Protein AF-A0A481SM72-F1 (afdb_monomer_lite)

pLDDT: mean 94.79, std 7.94, range [56.59, 98.81]

InterPro domains:
  IPR000871 Beta-lactamase, class-A [PR00118] (17-42)
  IPR000871 Beta-lactamase, class-A [PR00118] (53-77)
  IPR000871 Beta-lactamase, class-A [PR00118] (79-88)
  IPR000871 Beta-lactamase, class-A [PTHR35333] (3-86)
  IPR012338 Beta-lactamase/transpeptidase-like [G3DSA:3.40.710.10] (1-88)
  IPR012338 Beta-lactamase/transpeptidase-like [SSF56601] (2-87)
  IPR045155 Beta-lactamase class A, catalytic domain [PF13354] (3-80)

Sequence (88 aa):
ALGRRIHYSQNDLVEYSPVTEKHLTDGMTVRELCSAAITMSDNTAANLLLTTIGGPKELTAFLHNMGDHVTRLDRWEPELNEAIPNDE

Organism: Serratia marcescens (NCBI:txid615)

Structure (mmCIF, N/CA/C/O backbone):
data_AF-A0A481SM72-F1
#
_entry.id   AF-A0A481SM72-F1
#
loop_
_atom_site.group_PDB
_atom_site.id
_atom_site.type_symbol
_atom_site.label_atom_id
_atom_site.label_alt_id
_atom_site.label_comp_id
_atom_site.label_asym_id
_atom_site.label_entity_id
_atom_site.label_seq_id
_atom_site.pdbx_PDB_ins_code
_atom_site.Cartn_x
_atom_site.Cartn_y
_atom_site.Cartn_z
_atom_site.occupancy
_atom_site.B_iso_or_equiv
_atom_site.auth_seq_id
_atom_site.auth_comp_id
_atom_site.auth_asym_id
_atom_site.auth_atom_id
_atom_site.pdbx_PDB_model_num
ATOM 1 N N . ALA A 1 1 ? -12.652 -5.951 -4.740 1.00 83.81 1 ALA A N 1
ATOM 2 C CA . ALA A 1 1 ? -13.847 -5.145 -4.398 1.00 83.81 1 ALA A CA 1
ATOM 3 C C . ALA A 1 1 ? -13.466 -4.050 -3.403 1.00 83.81 1 ALA A C 1
ATOM 5 O O . ALA A 1 1 ? -12.786 -4.361 -2.432 1.00 83.81 1 ALA A O 1
ATOM 6 N N . LEU A 1 2 ? -13.891 -2.800 -3.627 1.00 94.81 2 LEU A N 1
ATOM 7 C CA . LEU A 1 2 ? -13.492 -1.640 -2.807 1.00 94.81 2 LEU A CA 1
ATOM 8 C C . LEU A 1 2 ? -13.984 -1.689 -1.348 1.00 94.81 2 LEU A C 1
ATOM 10 O O . LEU A 1 2 ? -13.342 -1.123 -0.474 1.00 94.81 2 LEU A O 1
ATOM 14 N N . GLY A 1 3 ? -15.100 -2.371 -1.078 1.00 97.69 3 GLY A N 1
ATOM 15 C CA . GLY A 1 3 ? -15.650 -2.524 0.276 1.00 97.69 3 GLY A CA 1
ATOM 16 C C . GLY A 1 3 ? -15.043 -3.671 1.091 1.00 97.69 3 GLY A C 1
ATOM 17 O O . GLY A 1 3 ? -15.482 -3.913 2.210 1.00 97.69 3 GLY A O 1
ATOM 18 N N . ARG A 1 4 ? -14.067 -4.412 0.546 1.00 98.00 4 ARG A N 1
ATOM 19 C CA . ARG A 1 4 ? -13.389 -5.482 1.290 1.00 98.00 4 ARG A CA 1
ATOM 20 C C . ARG A 1 4 ? -12.591 -4.866 2.438 1.00 98.00 4 ARG A C 1
ATOM 22 O O . ARG A 1 4 ? -11.778 -3.982 2.181 1.00 98.00 4 ARG A O 1
ATOM 29 N N . ARG A 1 5 ? -12.807 -5.353 3.660 1.00 98.44 5 ARG A N 1
ATOM 30 C CA . ARG A 1 5 ? -12.072 -4.955 4.868 1.00 98.44 5 ARG A CA 1
ATOM 31 C C . ARG A 1 5 ? -10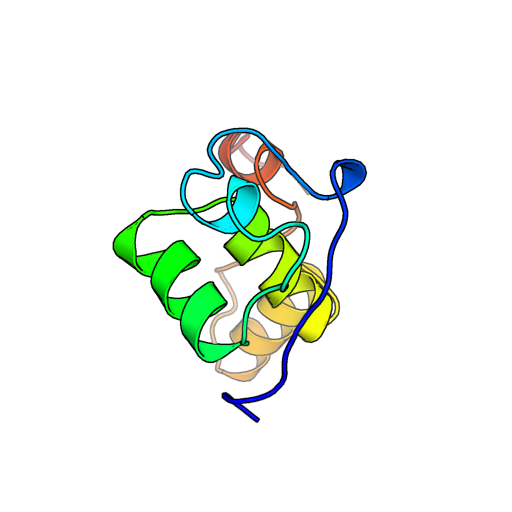.780 -5.757 5.012 1.00 98.44 5 ARG A C 1
ATOM 33 O O . ARG A 1 5 ? -10.761 -6.951 4.714 1.00 98.44 5 ARG A O 1
ATOM 40 N N . ILE A 1 6 ? -9.721 -5.085 5.441 1.00 98.50 6 ILE A N 1
ATOM 41 C CA . ILE A 1 6 ? -8.396 -5.633 5.714 1.00 98.50 6 ILE A CA 1
ATOM 42 C C . ILE A 1 6 ? -8.087 -5.334 7.179 1.00 98.50 6 ILE A C 1
ATOM 44 O O . ILE A 1 6 ? -8.078 -4.175 7.592 1.00 98.50 6 ILE A O 1
ATOM 48 N N . HIS A 1 7 ? -7.873 -6.398 7.949 1.00 98.50 7 HIS A N 1
ATOM 49 C CA . HIS A 1 7 ? -7.339 -6.313 9.302 1.00 98.50 7 HIS A CA 1
ATOM 50 C C . HIS A 1 7 ? -5.828 -6.504 9.250 1.00 98.50 7 HIS A C 1
ATOM 52 O O . HIS A 1 7 ? -5.327 -7.278 8.434 1.00 98.50 7 HIS A O 1
ATOM 58 N N . TYR A 1 8 ? -5.139 -5.790 10.124 1.00 98.56 8 TYR A N 1
ATOM 59 C CA . TYR A 1 8 ? -3.692 -5.772 10.250 1.00 98.56 8 TYR A CA 1
ATOM 60 C C . TYR A 1 8 ? -3.336 -5.504 11.713 1.00 98.56 8 TYR A C 1
ATOM 62 O O . TYR A 1 8 ? -4.200 -5.198 12.537 1.00 98.56 8 TYR A O 1
ATOM 70 N N . SER A 1 9 ? -2.072 -5.693 12.045 1.00 98.31 9 SER A N 1
ATOM 71 C CA . SER A 1 9 ? -1.544 -5.671 13.398 1.00 98.31 9 SER A CA 1
ATOM 72 C C . SER A 1 9 ? -0.554 -4.528 13.595 1.00 98.31 9 SER A C 1
ATOM 74 O O . SER A 1 9 ? -0.124 -3.873 12.650 1.00 98.31 9 SER A O 1
ATOM 76 N N . GLN A 1 10 ? -0.143 -4.327 14.847 1.00 98.00 10 GLN A N 1
ATOM 77 C CA . GLN A 1 10 ? 0.911 -3.372 15.187 1.00 98.00 10 GLN A CA 1
ATOM 78 C C . GLN A 1 10 ? 2.229 -3.664 14.448 1.00 98.00 10 GLN A C 1
ATOM 80 O O . GLN A 1 10 ? 2.986 -2.737 14.190 1.00 98.00 10 GLN A O 1
ATOM 85 N N . ASN A 1 11 ? 2.495 -4.928 14.100 1.00 98.12 11 ASN A N 1
ATOM 86 C CA . ASN A 1 11 ? 3.723 -5.333 13.409 1.00 98.12 11 ASN A CA 1
ATOM 87 C C . ASN A 1 11 ? 3.733 -4.941 11.928 1.00 98.12 11 ASN A C 1
ATOM 89 O O . ASN A 1 11 ? 4.793 -4.953 11.314 1.00 98.12 11 ASN A O 1
ATOM 93 N N . ASP A 1 12 ? 2.568 -4.626 11.363 1.00 98.06 12 ASP A N 1
ATOM 94 C CA . ASP A 1 12 ? 2.446 -4.181 9.977 1.00 98.06 12 ASP A CA 1
ATOM 95 C C . ASP A 1 12 ? 2.658 -2.664 9.850 1.00 98.06 12 ASP A C 1
ATOM 97 O O . ASP A 1 12 ? 2.814 -2.161 8.740 1.00 98.06 12 ASP A O 1
ATOM 101 N N . LEU A 1 13 ? 2.652 -1.930 10.975 1.00 98.25 13 LEU A N 1
ATOM 102 C CA . LEU A 1 13 ? 2.836 -0.484 10.980 1.00 98.25 13 LEU A CA 1
ATOM 103 C C . LEU A 1 13 ? 4.299 -0.111 10.731 1.00 98.25 13 LEU A C 1
ATOM 105 O O . LEU A 1 13 ? 5.190 -0.492 11.491 1.00 98.25 13 LEU A O 1
ATOM 109 N N . VAL A 1 14 ? 4.515 0.710 9.708 1.00 97.88 14 VAL A N 1
ATOM 110 C CA . VAL A 1 14 ? 5.799 1.348 9.394 1.00 97.88 14 VAL A CA 1
ATOM 111 C C . VAL A 1 14 ? 5.775 2.844 9.723 1.00 97.88 14 VAL A C 1
ATOM 113 O O . VAL A 1 14 ? 4.730 3.406 10.073 1.00 97.88 14 VAL A O 1
ATOM 116 N N . GLU A 1 15 ? 6.936 3.501 9.642 1.00 96.06 15 GLU A N 1
ATOM 117 C CA . GLU A 1 15 ? 7.057 4.945 9.870 1.00 96.06 15 GLU A CA 1
ATOM 118 C C . GLU A 1 15 ? 6.064 5.733 9.003 1.00 96.06 15 GLU A C 1
ATOM 120 O O . GLU A 1 15 ? 5.804 5.358 7.865 1.00 96.06 15 GLU A O 1
ATOM 125 N N . TYR A 1 16 ? 5.515 6.822 9.551 1.00 97.19 16 TYR A N 1
ATOM 126 C CA . TYR A 1 16 ? 4.533 7.689 8.893 1.00 97.19 16 TYR A CA 1
ATOM 127 C C . TYR A 1 16 ? 3.242 6.958 8.458 1.00 97.19 16 TYR A C 1
ATOM 129 O O . TYR A 1 16 ? 2.920 6.802 7.281 1.00 97.19 16 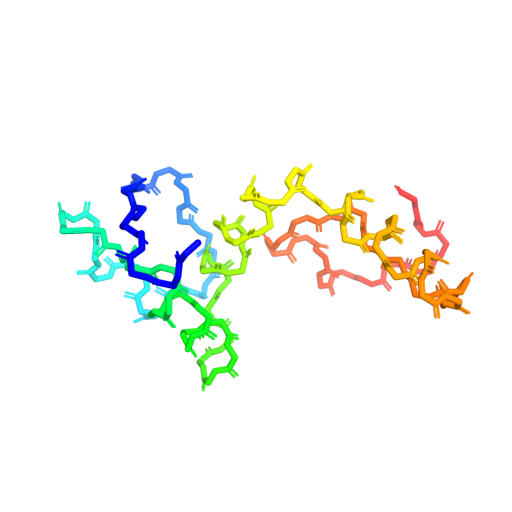TYR A O 1
ATOM 137 N N . SER A 1 17 ? 2.458 6.551 9.461 1.00 98.38 17 SER A N 1
ATOM 138 C CA . SER A 1 17 ? 1.187 5.823 9.299 1.00 98.38 17 SER A CA 1
ATOM 139 C C . SER A 1 17 ? -0.000 6.539 9.980 1.00 98.38 17 SER A C 1
ATOM 141 O O . SER A 1 17 ? -0.681 5.955 10.826 1.00 98.38 17 SER A O 1
ATOM 143 N N . PRO A 1 18 ? -0.252 7.832 9.670 1.00 98.50 18 PRO A N 1
ATOM 144 C CA . PRO A 1 18 ? -1.123 8.715 10.459 1.00 98.50 18 PRO A CA 1
ATOM 145 C C . PRO A 1 18 ? -2.617 8.351 10.438 1.00 98.50 18 PRO A C 1
ATOM 147 O O . PRO A 1 18 ? -3.396 8.896 11.233 1.00 98.50 18 PRO A O 1
ATOM 150 N N . VAL A 1 19 ? -3.053 7.502 9.506 1.00 98.75 19 VAL A N 1
ATOM 151 C CA . VAL A 1 19 ? -4.428 6.999 9.426 1.00 98.75 19 VAL A CA 1
ATOM 152 C C . VAL A 1 19 ? -4.471 5.563 9.924 1.00 98.75 19 VAL A C 1
ATOM 154 O O . VAL A 1 19 ? -5.243 5.260 10.831 1.00 98.75 19 VAL A O 1
ATOM 157 N N . THR A 1 20 ? -3.633 4.688 9.375 1.00 98.75 20 THR A N 1
ATOM 158 C CA . THR A 1 20 ? -3.684 3.248 9.660 1.00 98.75 20 THR A CA 1
ATOM 159 C C . THR A 1 20 ? -3.384 2.911 11.120 1.00 98.75 20 THR A C 1
ATOM 161 O O . THR A 1 20 ? -4.001 1.981 11.647 1.00 98.75 20 THR A O 1
ATOM 164 N N . GLU A 1 21 ? -2.554 3.696 11.818 1.00 98.56 21 GLU A N 1
ATOM 165 C CA . GLU A 1 21 ? -2.272 3.506 13.252 1.00 98.56 21 GLU A CA 1
ATOM 166 C C . GLU A 1 21 ? -3.530 3.599 14.137 1.00 98.56 21 GLU A C 1
ATOM 168 O O . GLU A 1 21 ? -3.580 3.034 15.229 1.00 98.56 21 GLU A O 1
ATOM 173 N N . LYS A 1 22 ? -4.582 4.275 13.657 1.00 98.69 22 LYS A N 1
ATOM 174 C CA . LYS A 1 22 ? -5.833 4.506 14.397 1.00 98.69 22 LYS A CA 1
ATOM 175 C C . LYS A 1 22 ? -6.861 3.391 14.215 1.00 98.69 22 LYS A C 1
ATOM 177 O O . LYS A 1 22 ? -7.861 3.387 14.927 1.00 98.69 22 LYS A O 1
ATOM 182 N N . HIS A 1 23 ? -6.614 2.454 13.296 1.00 98.62 23 HIS A N 1
ATOM 183 C CA . HIS A 1 23 ? -7.586 1.441 12.869 1.00 98.62 23 HIS A CA 1
ATOM 184 C C . HIS A 1 23 ? -7.116 -0.009 13.090 1.00 98.62 23 HIS A C 1
ATOM 186 O O . HIS A 1 23 ? -7.545 -0.932 12.400 1.00 98.62 23 HIS A O 1
ATOM 192 N N . LEU A 1 24 ? -6.243 -0.251 14.075 1.00 98.50 24 LEU A N 1
ATOM 193 C CA . LEU A 1 24 ? -5.757 -1.603 14.405 1.00 98.50 24 LEU A CA 1
ATOM 194 C C . LEU A 1 24 ? -6.864 -2.563 14.875 1.00 98.50 24 LEU A C 1
ATOM 196 O O . LEU A 1 24 ? -6.749 -3.774 14.709 1.00 98.50 24 LEU A O 1
ATOM 200 N N . THR A 1 25 ? -7.939 -2.043 15.475 1.00 98.00 25 THR A N 1
ATOM 201 C CA . THR A 1 25 ? -9.017 -2.886 16.028 1.00 98.00 25 THR A CA 1
ATOM 202 C C . THR A 1 25 ? -10.064 -3.236 14.969 1.00 98.00 25 THR A C 1
ATOM 204 O O . THR A 1 25 ? -10.486 -4.383 14.837 1.00 98.00 25 THR A O 1
ATOM 207 N N . ASP A 1 26 ? -10.501 -2.239 14.209 1.00 97.19 26 ASP A N 1
ATOM 208 C CA . ASP A 1 26 ? -11.588 -2.304 13.235 1.00 97.19 26 ASP A CA 1
ATOM 209 C C . ASP A 1 26 ? -11.105 -2.578 11.805 1.00 97.19 26 ASP A C 1
ATOM 211 O O . ASP A 1 26 ? -11.905 -2.989 10.960 1.00 97.19 26 ASP A O 1
ATOM 215 N N . GLY A 1 27 ? -9.811 -2.408 11.526 1.00 98.50 27 GLY A N 1
ATOM 216 C CA . GLY A 1 27 ? -9.240 -2.504 10.187 1.00 98.50 27 GLY A CA 1
ATOM 217 C C . GLY A 1 27 ? -9.773 -1.422 9.247 1.00 98.50 27 GLY A C 1
ATOM 218 O O . GLY A 1 27 ? -10.585 -0.575 9.614 1.00 98.50 27 GLY A O 1
ATOM 219 N N . MET A 1 28 ? -9.372 -1.488 7.981 1.00 98.81 28 MET A N 1
ATOM 220 C CA . MET A 1 28 ? -9.789 -0.520 6.962 1.00 98.81 28 MET A CA 1
ATOM 221 C C . MET A 1 28 ? -10.252 -1.228 5.693 1.00 98.81 28 MET A C 1
ATOM 223 O O . MET A 1 28 ? -9.789 -2.313 5.343 1.00 98.81 28 MET A O 1
ATOM 227 N N . THR A 1 29 ? -11.196 -0.632 4.977 1.00 98.75 29 THR A N 1
ATOM 228 C CA . THR A 1 29 ? -11.582 -1.086 3.641 1.00 98.75 29 THR A CA 1
ATOM 229 C C . THR A 1 29 ? -10.511 -0.734 2.615 1.00 98.75 29 THR A C 1
ATOM 231 O O . THR A 1 29 ? -9.775 0.236 2.772 1.00 98.75 29 THR A O 1
ATOM 234 N N . VAL A 1 30 ? -10.464 -1.474 1.503 1.00 98.56 30 VAL A N 1
ATOM 235 C CA . VAL A 1 30 ? -9.579 -1.146 0.369 1.00 98.56 30 VAL A CA 1
ATOM 236 C C . VAL A 1 30 ? -9.773 0.307 -0.085 1.00 98.56 30 VAL A C 1
ATOM 238 O O . VAL A 1 30 ? -8.800 0.986 -0.386 1.00 98.56 30 VAL A O 1
ATOM 241 N N . ARG A 1 31 ? -11.014 0.815 -0.091 1.00 98.69 31 ARG A N 1
ATOM 242 C CA . ARG A 1 31 ? -11.299 2.224 -0.409 1.00 98.69 31 ARG A CA 1
ATOM 243 C C . ARG A 1 31 ? -10.620 3.195 0.561 1.00 98.69 31 ARG A C 1
ATOM 245 O O . ARG A 1 31 ? -10.035 4.174 0.110 1.00 98.69 31 ARG A O 1
ATOM 252 N N . GLU A 1 32 ? -10.734 2.947 1.862 1.00 98.81 32 GLU A N 1
ATOM 253 C CA . GLU A 1 32 ? -10.141 3.801 2.897 1.00 98.81 32 GLU A CA 1
ATOM 254 C C . GLU A 1 32 ? -8.612 3.750 2.842 1.00 98.81 32 GLU A C 1
ATOM 256 O O . GLU A 1 32 ? -7.978 4.796 2.929 1.00 98.81 32 GLU A O 1
ATOM 261 N N . LEU A 1 33 ? -8.027 2.572 2.602 1.00 98.75 33 LEU A N 1
ATOM 262 C CA . LEU A 1 33 ? -6.582 2.418 2.417 1.00 98.75 33 LEU A CA 1
ATOM 263 C C . LEU A 1 33 ? -6.083 3.184 1.187 1.00 98.75 33 LEU A C 1
ATOM 265 O O . LEU A 1 33 ? -5.105 3.914 1.288 1.00 98.75 33 LEU A O 1
ATOM 269 N N . CYS A 1 34 ? -6.777 3.101 0.044 1.00 98.62 34 CYS A N 1
ATOM 270 C CA . CYS A 1 34 ? -6.425 3.908 -1.131 1.00 98.62 34 CYS A CA 1
ATOM 271 C C . CYS A 1 34 ? -6.507 5.410 -0.834 1.00 98.62 34 CYS A C 1
ATOM 273 O O . CYS A 1 34 ? -5.646 6.167 -1.274 1.00 98.62 34 CYS A O 1
ATOM 275 N N . SER A 1 35 ? -7.528 5.844 -0.087 1.00 98.75 35 SER A N 1
ATOM 276 C CA . SER A 1 35 ? -7.642 7.243 0.324 1.00 98.75 35 SER A CA 1
ATOM 277 C C . SER A 1 35 ? -6.465 7.650 1.208 1.00 98.75 35 SER A C 1
ATOM 279 O O . SER A 1 35 ? -5.826 8.650 0.916 1.00 98.75 35 SER A O 1
ATOM 281 N N . ALA A 1 36 ? -6.152 6.875 2.249 1.00 98.69 36 ALA A N 1
ATOM 282 C CA . ALA A 1 36 ? -5.062 7.170 3.174 1.00 98.69 36 ALA A CA 1
ATOM 283 C C . ALA A 1 36 ? -3.700 7.219 2.465 1.00 98.69 36 ALA A C 1
ATOM 285 O O . ALA A 1 36 ? -2.959 8.187 2.635 1.00 98.69 36 ALA A O 1
ATOM 286 N N . ALA A 1 37 ? -3.412 6.234 1.611 1.00 98.56 37 ALA A N 1
ATOM 287 C CA . ALA A 1 37 ? -2.171 6.172 0.846 1.00 98.56 37 ALA A CA 1
ATOM 288 C C . ALA A 1 37 ? -1.997 7.382 -0.089 1.00 98.56 37 ALA A C 1
ATOM 290 O O . ALA A 1 37 ? -0.897 7.890 -0.230 1.00 98.56 37 ALA A O 1
ATOM 291 N N . ILE A 1 38 ? -3.067 7.886 -0.715 1.00 98.31 38 ILE A N 1
ATOM 292 C CA . ILE A 1 38 ? -2.953 8.990 -1.685 1.00 98.31 38 ILE A CA 1
ATOM 293 C C . ILE A 1 38 ? -3.038 10.363 -1.012 1.00 98.31 38 ILE A C 1
ATOM 295 O O . ILE A 1 38 ? -2.266 11.260 -1.336 1.00 98.31 38 ILE A O 1
ATOM 299 N N . THR A 1 39 ? -3.999 10.572 -0.108 1.00 98.44 39 THR A N 1
ATOM 300 C CA . THR A 1 39 ? -4.279 11.911 0.440 1.00 98.44 39 THR A CA 1
ATOM 301 C C . THR A 1 39 ? -3.422 12.251 1.648 1.00 98.44 39 THR A C 1
ATOM 303 O O . THR A 1 39 ? -3.267 13.427 1.960 1.00 98.44 39 THR A O 1
ATOM 306 N N . MET A 1 40 ? -2.918 11.232 2.347 1.00 98.19 40 MET A N 1
ATOM 307 C CA . MET A 1 40 ? -2.083 11.384 3.538 1.00 98.19 40 MET A CA 1
ATOM 308 C C . MET A 1 40 ? -0.707 10.744 3.374 1.00 98.19 40 MET A C 1
ATOM 310 O O . MET A 1 40 ? 0.052 10.792 4.328 1.00 98.19 40 MET A O 1
ATOM 314 N N . SER A 1 41 ? -0.395 10.147 2.215 1.00 97.62 41 SER A N 1
ATOM 315 C CA . SER A 1 41 ? 0.846 9.393 1.987 1.00 97.62 41 SER A CA 1
ATOM 316 C C . SER A 1 41 ? 1.111 8.332 3.067 1.00 97.62 41 SER A C 1
ATOM 318 O O . SER A 1 41 ? 2.248 8.138 3.472 1.00 97.62 41 SER A O 1
ATOM 320 N N . ASP A 1 42 ? 0.053 7.692 3.586 1.00 98.62 42 ASP A N 1
ATOM 321 C CA . ASP A 1 42 ? 0.156 6.712 4.676 1.00 98.62 42 ASP A CA 1
ATOM 322 C C . ASP A 1 42 ? 0.900 5.448 4.211 1.00 98.62 42 ASP A C 1
ATOM 324 O O . ASP A 1 42 ? 0.411 4.703 3.353 1.00 98.62 42 ASP A O 1
ATOM 328 N N . ASN A 1 43 ? 2.077 5.208 4.791 1.00 98.44 43 ASN A N 1
ATOM 329 C CA . ASN A 1 43 ? 3.007 4.178 4.330 1.00 98.44 43 ASN A CA 1
ATOM 330 C C . ASN A 1 43 ? 2.479 2.759 4.559 1.00 98.44 43 ASN A C 1
ATOM 332 O O . ASN A 1 43 ? 2.545 1.902 3.674 1.00 98.44 43 ASN A O 1
ATOM 336 N N . THR A 1 44 ? 1.883 2.497 5.725 1.00 98.62 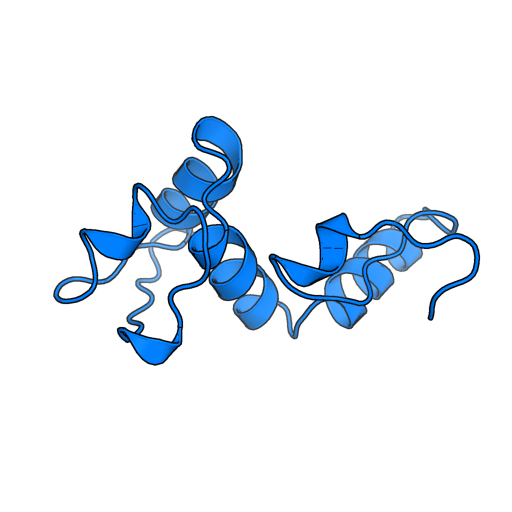44 THR A N 1
ATOM 337 C CA . THR A 1 44 ? 1.285 1.181 5.979 1.00 98.62 44 THR A CA 1
ATOM 338 C C . THR A 1 44 ? 0.095 0.937 5.060 1.00 98.62 44 THR A C 1
ATOM 340 O O . THR A 1 44 ? -0.093 -0.184 4.586 1.00 98.62 44 THR A O 1
ATOM 343 N N . ALA A 1 45 ? -0.690 1.967 4.730 1.00 98.75 45 ALA A N 1
ATOM 344 C CA . ALA A 1 45 ? -1.764 1.816 3.757 1.00 98.75 45 ALA A CA 1
ATOM 345 C C . ALA A 1 45 ? -1.229 1.392 2.379 1.00 98.75 45 ALA A C 1
ATOM 347 O O . ALA A 1 45 ? -1.810 0.498 1.755 1.00 98.75 45 ALA A O 1
ATOM 348 N N . ALA A 1 46 ? -0.110 1.971 1.933 1.00 98.50 46 ALA A N 1
ATOM 349 C CA . ALA A 1 46 ? 0.564 1.569 0.701 1.00 98.50 46 ALA A CA 1
ATOM 350 C C . ALA A 1 46 ? 1.039 0.103 0.759 1.00 98.50 46 ALA A C 1
ATOM 352 O O . ALA A 1 46 ? 0.697 -0.685 -0.127 1.00 98.50 46 ALA A O 1
ATOM 353 N N . ASN A 1 47 ? 1.721 -0.304 1.835 1.00 98.44 47 ASN A N 1
ATOM 354 C CA . ASN A 1 47 ? 2.191 -1.683 2.024 1.00 98.44 47 ASN A CA 1
ATOM 355 C C . ASN A 1 47 ? 1.044 -2.706 2.066 1.00 98.44 47 ASN A C 1
ATOM 357 O O . ASN A 1 47 ? 1.108 -3.765 1.428 1.00 98.44 47 ASN A O 1
ATOM 361 N N . LEU A 1 48 ? -0.051 -2.393 2.763 1.00 98.38 48 LEU A N 1
ATOM 362 C CA . LEU A 1 48 ? -1.227 -3.259 2.809 1.00 98.38 48 LEU A CA 1
ATOM 363 C C . LEU A 1 48 ? -1.842 -3.427 1.419 1.00 98.38 48 LEU A C 1
ATOM 365 O O . LEU A 1 48 ? -2.172 -4.550 1.044 1.00 98.38 48 LEU A O 1
ATOM 369 N N . LEU A 1 49 ? -1.962 -2.352 0.632 1.00 98.25 49 LEU A N 1
ATOM 370 C CA . LEU A 1 49 ? -2.465 -2.415 -0.745 1.00 98.25 49 LEU A CA 1
ATOM 371 C C . LEU A 1 49 ? -1.539 -3.222 -1.663 1.00 98.25 49 LEU A C 1
ATOM 373 O O . LEU A 1 49 ? -2.037 -4.079 -2.397 1.00 98.25 49 LEU A O 1
ATOM 377 N N . LEU A 1 50 ? -0.222 -3.013 -1.581 1.00 97.69 50 LEU A N 1
ATOM 378 C CA . LEU A 1 50 ? 0.779 -3.789 -2.322 1.00 97.69 50 LEU A CA 1
ATOM 379 C C . LEU A 1 50 ? 0.658 -5.285 -2.019 1.00 97.69 50 LEU A C 1
ATOM 381 O O . LEU A 1 50 ? 0.631 -6.108 -2.933 1.00 97.69 50 LEU A O 1
ATOM 385 N N . THR A 1 51 ? 0.465 -5.647 -0.752 1.00 96.94 51 THR A N 1
ATOM 386 C CA . THR A 1 51 ? 0.240 -7.042 -0.346 1.00 96.94 51 THR A CA 1
ATOM 387 C C . THR A 1 51 ? -0.968 -7.652 -1.062 1.00 96.94 51 THR A C 1
ATOM 389 O O . THR A 1 51 ? -0.936 -8.816 -1.455 1.00 96.94 51 THR A O 1
ATOM 392 N N . THR A 1 52 ? -2.028 -6.872 -1.311 1.00 95.44 52 THR A N 1
ATOM 393 C CA . THR A 1 52 ? -3.227 -7.381 -2.002 1.00 95.44 52 THR A CA 1
ATOM 394 C C . THR A 1 52 ? -3.017 -7.716 -3.473 1.00 95.44 52 THR A C 1
ATOM 396 O O . THR A 1 52 ? -3.812 -8.484 -4.016 1.00 95.44 52 THR A O 1
A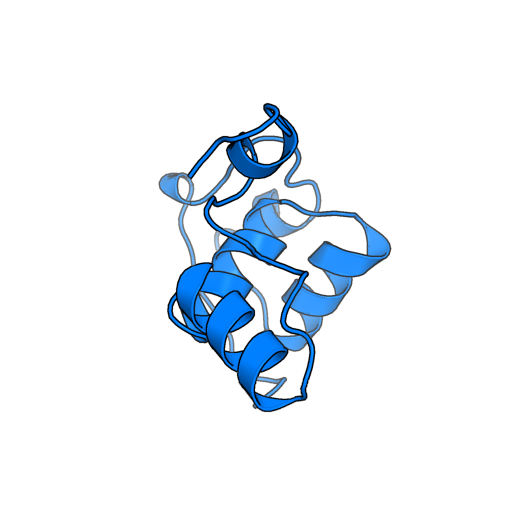TOM 399 N N . ILE A 1 53 ? -1.989 -7.146 -4.103 1.00 94.75 53 ILE A N 1
ATOM 400 C CA . ILE A 1 53 ? -1.650 -7.406 -5.505 1.00 94.75 53 ILE A CA 1
ATOM 401 C C . ILE A 1 53 ? -0.460 -8.357 -5.655 1.00 94.75 53 ILE A C 1
ATOM 403 O O . ILE A 1 53 ? -0.137 -8.706 -6.777 1.00 94.75 53 ILE A O 1
ATOM 407 N N . GLY A 1 54 ? 0.144 -8.818 -4.553 1.00 96.25 54 GLY A N 1
ATOM 408 C CA . GLY A 1 54 ? 1.294 -9.732 -4.563 1.00 96.25 54 GLY A CA 1
ATOM 409 C C . GLY A 1 54 ? 2.658 -9.053 -4.384 1.00 96.25 54 GLY A C 1
ATOM 410 O O . GLY A 1 54 ? 3.689 -9.694 -4.568 1.00 96.25 54 GLY A O 1
ATOM 411 N N . GLY A 1 55 ? 2.670 -7.785 -3.968 1.00 96.88 55 GLY A N 1
ATOM 412 C CA . GLY A 1 55 ? 3.871 -7.027 -3.613 1.00 96.88 55 GLY A CA 1
ATOM 413 C C . GLY A 1 55 ? 4.453 -6.179 -4.754 1.00 96.88 55 GLY A C 1
ATOM 414 O O . GLY A 1 55 ? 3.872 -6.116 -5.841 1.00 96.88 55 GLY A O 1
ATOM 415 N N . PRO A 1 56 ? 5.607 -5.520 -4.519 1.00 96.12 56 PRO A N 1
ATOM 416 C CA . PRO A 1 56 ? 6.240 -4.589 -5.463 1.00 96.12 56 PRO A CA 1
ATOM 417 C C . PRO A 1 56 ? 6.444 -5.159 -6.872 1.00 96.12 56 PRO A C 1
ATOM 419 O O . PRO A 1 56 ? 6.118 -4.518 -7.872 1.00 96.12 56 PRO A O 1
ATOM 422 N N . LYS A 1 57 ? 6.878 -6.421 -6.956 1.00 95.94 57 LYS A N 1
ATOM 423 C CA . LYS A 1 57 ? 7.099 -7.118 -8.227 1.00 95.94 57 LYS A CA 1
ATOM 424 C C . LYS A 1 57 ? 5.842 -7.183 -9.097 1.00 95.94 57 LYS A C 1
ATOM 426 O O . LYS A 1 57 ? 5.935 -7.030 -10.311 1.00 95.94 57 LYS A O 1
ATOM 431 N N . GLU A 1 58 ? 4.676 -7.392 -8.493 1.00 97.94 58 GLU A N 1
ATOM 432 C CA . GLU A 1 58 ? 3.416 -7.474 -9.233 1.00 97.94 58 GLU A CA 1
ATOM 433 C C . GLU A 1 58 ? 2.934 -6.095 -9.693 1.00 97.94 58 GLU A C 1
ATOM 435 O O . GLU A 1 58 ? 2.343 -5.982 -10.768 1.00 97.94 58 GLU A O 1
ATOM 440 N N . LEU A 1 59 ? 3.259 -5.025 -8.956 1.00 97.25 59 LEU A N 1
ATOM 441 C CA . LEU A 1 59 ? 3.062 -3.664 -9.459 1.00 97.25 59 LEU A CA 1
ATOM 442 C C . LEU A 1 59 ? 3.946 -3.401 -10.686 1.00 97.25 59 LEU A C 1
ATOM 444 O O . LEU A 1 59 ? 3.451 -2.916 -11.701 1.00 97.25 59 LEU A O 1
ATOM 448 N N . THR A 1 60 ? 5.224 -3.778 -10.625 1.00 97.25 60 THR A N 1
ATOM 449 C CA . THR A 1 60 ? 6.146 -3.676 -11.768 1.00 97.25 60 THR A CA 1
ATOM 450 C C . THR A 1 60 ? 5.646 -4.487 -12.966 1.00 97.25 60 THR A C 1
ATOM 452 O O . THR A 1 60 ? 5.621 -3.987 -14.087 1.00 97.25 60 THR A O 1
ATOM 455 N N . ALA A 1 61 ? 5.170 -5.717 -12.749 1.00 97.88 61 ALA A N 1
ATOM 456 C CA . ALA A 1 61 ? 4.597 -6.542 -13.811 1.00 97.88 61 ALA A CA 1
ATOM 457 C C . ALA A 1 61 ? 3.334 -5.911 -14.423 1.00 97.88 61 ALA A C 1
ATOM 459 O O . ALA A 1 61 ? 3.149 -5.943 -15.641 1.00 97.88 61 ALA A O 1
ATOM 460 N N . PHE A 1 62 ? 2.472 -5.308 -13.600 1.00 97.81 62 PHE A N 1
ATOM 461 C CA . PHE A 1 62 ? 1.300 -4.569 -14.064 1.00 97.81 62 PHE A CA 1
ATOM 462 C C . PHE A 1 62 ? 1.684 -3.380 -14.956 1.00 97.81 62 PHE A C 1
ATOM 464 O O . PHE A 1 62 ? 1.120 -3.245 -16.043 1.00 97.81 62 PHE A O 1
ATOM 471 N N . LEU A 1 63 ? 2.666 -2.574 -14.538 1.00 98.06 63 LEU A N 1
ATOM 472 C CA . LEU A 1 63 ? 3.202 -1.446 -15.311 1.00 98.06 63 LEU A CA 1
ATOM 473 C C . LEU A 1 63 ? 3.814 -1.914 -16.641 1.00 98.06 63 LEU A C 1
ATOM 475 O O . LEU A 1 63 ? 3.470 -1.408 -17.711 1.00 98.06 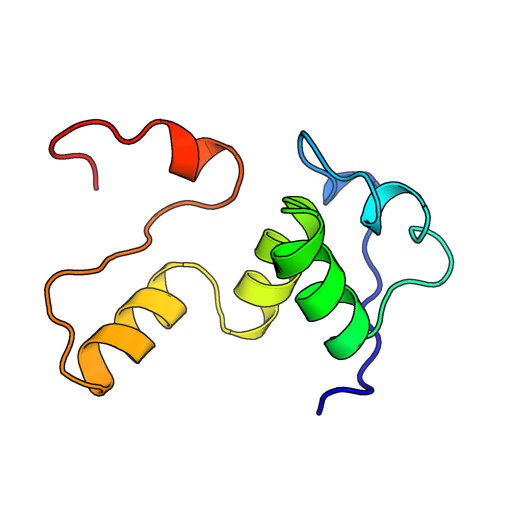63 LEU A O 1
ATOM 479 N N . HIS A 1 64 ? 4.612 -2.979 -16.600 1.00 98.00 64 HIS A N 1
ATOM 480 C CA . HIS A 1 64 ? 5.192 -3.585 -17.794 1.00 98.00 64 HIS A CA 1
ATOM 481 C C . HIS A 1 64 ? 4.124 -4.050 -18.793 1.00 98.00 64 HIS A C 1
ATOM 483 O O . HIS A 1 64 ? 4.233 -3.813 -19.997 1.00 98.00 64 HIS A O 1
ATOM 489 N N . ASN A 1 65 ? 3.051 -4.678 -18.308 1.00 98.12 65 ASN A N 1
ATOM 490 C CA . ASN A 1 65 ? 1.961 -5.168 -19.154 1.00 98.12 65 ASN A CA 1
ATOM 491 C C . ASN A 1 65 ? 1.132 -4.047 -19.802 1.00 98.12 65 ASN A C 1
ATOM 493 O O . ASN A 1 65 ? 0.486 -4.294 -20.821 1.00 98.12 65 ASN A O 1
ATOM 497 N N . MET A 1 66 ? 1.151 -2.828 -19.253 1.00 97.88 66 MET A N 1
ATOM 498 C CA . MET A 1 66 ? 0.529 -1.648 -19.872 1.00 97.88 66 MET A CA 1
ATOM 499 C C . MET A 1 66 ? 1.478 -0.844 -20.774 1.00 97.88 66 MET A C 1
ATOM 501 O O . MET A 1 66 ? 1.069 0.182 -21.315 1.00 97.88 66 MET A O 1
ATOM 505 N N . GLY A 1 67 ? 2.710 -1.323 -20.976 1.00 98.06 67 GLY A N 1
ATOM 506 C CA . GLY A 1 67 ? 3.701 -0.722 -21.873 1.00 98.06 67 GLY A CA 1
ATOM 507 C C . GLY A 1 67 ? 4.697 0.220 -21.195 1.00 98.06 67 GLY A C 1
ATOM 508 O O . GLY A 1 67 ? 5.482 0.863 -21.891 1.00 98.06 67 GLY A O 1
ATOM 509 N N . ASP A 1 68 ? 4.691 0.311 -19.862 1.00 98.19 68 ASP A N 1
ATOM 510 C CA . ASP A 1 68 ? 5.734 1.013 -19.117 1.00 98.19 68 ASP A CA 1
ATOM 511 C C . ASP A 1 68 ? 6.881 0.047 -18.797 1.00 98.19 68 ASP A C 1
ATOM 513 O O . ASP A 1 68 ? 6.799 -0.780 -17.892 1.00 98.19 68 ASP A O 1
ATOM 517 N N . HIS A 1 69 ? 7.959 0.147 -19.572 1.00 96.12 69 HIS A N 1
ATOM 518 C CA . HIS A 1 69 ? 9.160 -0.676 -19.412 1.00 96.12 69 HIS A CA 1
ATOM 519 C C . HIS A 1 69 ? 10.268 0.026 -18.608 1.00 96.12 69 HIS A C 1
ATOM 521 O O . HIS A 1 69 ? 11.397 -0.463 -18.583 1.00 96.12 69 HIS A O 1
ATOM 527 N N . VAL A 1 70 ? 9.978 1.188 -18.011 1.00 95.62 70 VAL A N 1
ATOM 528 C CA . VAL A 1 70 ? 10.955 2.010 -17.281 1.00 95.62 70 VAL A CA 1
ATOM 529 C C . VAL A 1 70 ? 10.662 1.996 -15.787 1.00 95.62 70 VAL A C 1
ATOM 531 O O . VAL A 1 70 ? 11.577 1.798 -14.990 1.00 95.62 70 VAL A O 1
ATOM 534 N N . THR A 1 71 ? 9.406 2.205 -15.396 1.00 95.31 71 THR A N 1
ATOM 535 C CA . THR A 1 71 ? 9.033 2.270 -13.983 1.00 95.31 71 THR A CA 1
ATOM 536 C C . THR A 1 71 ? 9.129 0.888 -13.340 1.00 95.31 71 THR A C 1
ATOM 538 O O . THR A 1 71 ? 8.546 -0.083 -13.826 1.00 95.31 71 THR A O 1
ATOM 541 N N . ARG A 1 72 ? 9.827 0.811 -12.205 1.00 95.06 72 ARG A N 1
ATOM 542 C CA . ARG A 1 72 ? 9.933 -0.386 -11.366 1.00 95.06 72 ARG A CA 1
ATOM 543 C C . ARG A 1 72 ? 9.737 -0.028 -9.901 1.00 95.06 72 ARG A C 1
ATOM 545 O O . ARG A 1 72 ? 10.081 1.070 -9.469 1.00 95.06 72 ARG A O 1
ATOM 552 N N . LEU A 1 73 ? 9.159 -0.967 -9.168 1.00 94.81 73 LEU A N 1
ATOM 553 C CA . LEU A 1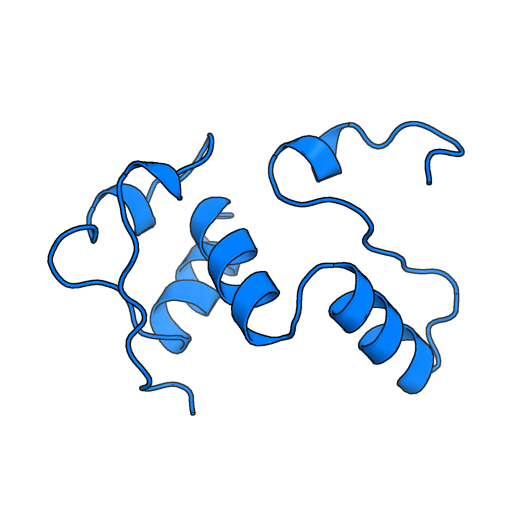 73 ? 9.065 -0.947 -7.722 1.00 94.81 73 LEU A CA 1
ATOM 554 C C . LEU A 1 73 ? 9.589 -2.278 -7.179 1.00 94.81 73 LEU A C 1
ATOM 556 O O . LEU A 1 73 ? 9.037 -3.340 -7.480 1.00 94.81 73 LEU A O 1
ATOM 560 N N . ASP A 1 74 ? 10.629 -2.194 -6.355 1.00 93.50 74 ASP A N 1
ATOM 561 C CA . ASP A 1 74 ? 11.371 -3.361 -5.860 1.00 93.50 74 ASP A CA 1
ATOM 562 C C . ASP A 1 74 ? 11.274 -3.528 -4.339 1.00 93.50 74 ASP A C 1
ATOM 564 O O . ASP A 1 74 ? 11.415 -4.633 -3.815 1.00 93.50 74 ASP A O 1
ATOM 568 N N . ARG A 1 75 ? 10.964 -2.441 -3.624 1.00 93.56 75 ARG A N 1
ATOM 569 C CA . ARG A 1 75 ? 10.917 -2.383 -2.158 1.00 93.56 75 ARG A CA 1
ATOM 570 C C . ARG A 1 75 ? 9.558 -1.923 -1.641 1.00 93.56 75 ARG A C 1
ATOM 572 O O . ARG A 1 75 ? 8.734 -1.389 -2.383 1.00 93.56 75 ARG A O 1
ATOM 579 N N . TRP A 1 76 ? 9.349 -2.169 -0.355 1.00 94.38 76 TRP A N 1
ATOM 580 C CA . TRP A 1 76 ? 8.200 -1.709 0.419 1.00 94.38 76 TRP A CA 1
ATOM 581 C C . TRP A 1 76 ? 8.487 -0.325 1.013 1.00 94.38 76 TRP A C 1
ATOM 583 O O . TRP A 1 76 ? 9.620 0.153 0.961 1.00 94.38 76 TRP A O 1
ATOM 593 N N . GLU A 1 77 ? 7.468 0.327 1.568 1.00 94.81 77 GLU A N 1
ATOM 594 C CA . GLU A 1 77 ? 7.706 1.458 2.465 1.00 94.81 77 GLU A CA 1
ATOM 595 C C . GLU A 1 77 ? 8.309 0.962 3.792 1.00 94.81 77 GLU A C 1
ATOM 597 O O . GLU A 1 77 ? 7.826 -0.053 4.310 1.00 94.81 77 GLU A O 1
ATOM 602 N N . PRO A 1 78 ? 9.255 1.701 4.404 1.00 91.31 78 PRO A N 1
ATOM 603 C CA . PRO A 1 78 ? 9.803 2.980 3.944 1.00 91.31 78 PRO A CA 1
ATOM 604 C C . PRO A 1 78 ? 11.037 2.850 3.034 1.00 91.31 78 PRO A C 1
ATOM 606 O O . PRO A 1 78 ? 11.514 3.863 2.517 1.00 91.31 78 PRO A O 1
ATOM 609 N N . GLU A 1 79 ? 11.579 1.643 2.844 1.00 88.56 79 GLU A N 1
ATOM 610 C CA . GLU A 1 79 ? 12.871 1.423 2.178 1.00 88.56 79 GLU A CA 1
ATOM 611 C C . GLU A 1 79 ? 12.880 1.880 0.713 1.00 88.56 79 GLU A C 1
ATOM 613 O O . GLU A 1 79 ? 13.931 2.234 0.180 1.00 88.56 79 GLU A O 1
ATOM 618 N N . LEU A 1 80 ? 11.719 1.931 0.054 1.00 83.50 80 LEU A N 1
ATOM 619 C CA . LEU A 1 80 ? 11.600 2.444 -1.312 1.00 83.50 80 LEU A CA 1
ATOM 620 C C . LEU A 1 80 ? 12.032 3.916 -1.458 1.00 83.50 80 LEU A C 1
ATOM 622 O O . LEU A 1 80 ? 12.368 4.336 -2.565 1.00 83.50 80 LEU A O 1
ATOM 626 N N . ASN A 1 81 ? 12.084 4.685 -0.361 1.00 84.31 81 ASN A N 1
ATOM 627 C CA . ASN A 1 81 ? 12.460 6.103 -0.379 1.00 84.31 81 ASN A CA 1
ATOM 628 C C . ASN A 1 81 ? 13.973 6.347 -0.469 1.00 84.31 81 ASN A C 1
ATOM 630 O O . ASN A 1 81 ? 14.386 7.482 -0.700 1.00 84.31 81 ASN A O 1
ATOM 634 N N . GLU A 1 82 ? 14.816 5.325 -0.288 1.00 79.44 82 GLU A N 1
ATOM 635 C CA . GLU A 1 82 ? 16.273 5.510 -0.332 1.00 79.44 82 GLU A CA 1
ATOM 636 C C . GLU A 1 82 ? 16.778 5.903 -1.731 1.00 79.44 82 GLU A C 1
ATOM 638 O O . GLU A 1 82 ? 17.803 6.576 -1.836 1.00 79.44 82 GLU A O 1
ATOM 643 N N . ALA A 1 83 ? 16.052 5.509 -2.790 1.00 68.69 83 ALA A N 1
ATOM 644 C CA . ALA A 1 83 ? 16.303 5.876 -4.190 1.00 68.69 83 ALA A CA 1
ATOM 645 C C . ALA A 1 83 ? 17.791 5.779 -4.603 1.00 68.69 83 ALA A C 1
ATOM 647 O O . ALA A 1 83 ? 18.351 6.703 -5.205 1.00 68.69 83 ALA A O 1
ATOM 648 N N . ILE A 1 84 ? 18.451 4.670 -4.253 1.00 75.25 84 ILE A N 1
ATOM 649 C CA . ILE A 1 84 ? 19.887 4.487 -4.473 1.00 75.25 84 ILE A CA 1
ATOM 650 C C . ILE A 1 84 ? 20.127 4.219 -5.968 1.00 75.25 84 ILE A C 1
ATOM 652 O O . ILE A 1 84 ? 19.551 3.290 -6.530 1.00 75.25 84 ILE A O 1
ATOM 656 N N . PRO A 1 85 ? 20.991 4.989 -6.657 1.00 72.56 85 PRO A N 1
ATOM 657 C CA . PRO A 1 85 ? 21.254 4.752 -8.072 1.00 72.56 85 PRO A CA 1
ATOM 658 C C . PRO A 1 85 ? 21.799 3.339 -8.342 1.00 72.56 85 PRO A C 1
ATOM 660 O O . PRO A 1 85 ? 22.827 2.955 -7.784 1.00 72.56 85 PRO A O 1
ATOM 663 N N . ASN A 1 86 ? 21.171 2.628 -9.286 1.00 72.56 86 ASN A N 1
ATOM 664 C CA . ASN A 1 86 ? 21.478 1.243 -9.678 1.00 72.56 86 ASN A CA 1
ATOM 665 C C . ASN A 1 86 ? 21.214 0.181 -8.593 1.00 72.56 86 ASN A C 1
ATOM 667 O O . ASN A 1 86 ? 21.876 -0.858 -8.609 1.00 72.56 86 ASN A O 1
ATOM 671 N N . ASP A 1 87 ? 20.294 0.427 -7.657 1.00 69.06 87 ASP A N 1
ATOM 672 C CA . ASP A 1 87 ? 19.793 -0.641 -6.792 1.00 69.06 87 ASP A CA 1
ATOM 673 C C . ASP A 1 87 ? 18.852 -1.605 -7.546 1.00 69.06 87 ASP A C 1
ATOM 675 O O . ASP A 1 87 ? 18.223 -1.250 -8.547 1.00 69.06 87 ASP A O 1
ATOM 679 N N . GLU A 1 88 ? 18.837 -2.866 -7.102 1.00 56.59 88 GLU A N 1
ATOM 680 C CA . GLU A 1 88 ? 17.890 -3.905 -7.527 1.00 56.59 88 GLU A CA 1
ATOM 681 C C . GLU A 1 88 ? 17.206 -4.534 -6.318 1.00 56.59 88 GLU A C 1
ATOM 683 O O . GLU A 1 88 ? 17.900 -4.768 -5.298 1.00 56.59 88 GLU A O 1
#

Secondary structure (DSSP, 8-state):
-TT-EE---GGG--SS-TTGGG-TTT-EEHHHHHHHHHHS--HHHHHHHHHHHTSHHHHHHHHHHTT--S------TTGGGG--TT--

Radius of gyration: 13.63 Å; chains: 1; bounding box: 37×22×38 Å

Foldseek 3Di:
DQQDFDADAPVLADPQQVPQVVCNPPGDGLNVLVCCCPVRVHQSSQVSNLVVQPHQVSVQVVCVVVPNPDDGGDDGPPVSVVPDPPDD